Protein AF-D4GJ07-F1 (afdb_monomer_lite)

Organism: Pantoea ananatis (strain LMG 20103) (NCBI:txid706191)

pLDDT: mean 88.04, std 7.98, range [54.56, 96.31]

Structure (mmCIF, N/CA/C/O backbone):
data_AF-D4GJ07-F1
#
_entry.id   AF-D4GJ07-F1
#
loop_
_atom_site.group_PDB
_atom_site.id
_atom_site.type_symbol
_atom_site.label_atom_id
_atom_site.label_alt_id
_atom_site.label_comp_id
_atom_site.label_asym_id
_atom_site.label_entity_id
_atom_site.label_seq_id
_atom_site.pdbx_PDB_ins_code
_atom_site.Cartn_x
_atom_site.Cartn_y
_atom_site.Cartn_z
_atom_site.occupancy
_atom_site.B_iso_or_equiv
_atom_site.auth_seq_id
_atom_site.auth_comp_id
_atom_site.auth_asym_id
_atom_site.auth_atom_id
_atom_site.pdbx_PDB_model_num
ATOM 1 N N . MET A 1 1 ? 14.590 20.609 -1.257 1.00 54.56 1 MET A N 1
ATOM 2 C CA . MET A 1 1 ? 13.859 20.545 0.033 1.00 54.56 1 MET A CA 1
ATOM 3 C C . MET A 1 1 ? 12.432 19.992 -0.100 1.00 54.56 1 MET A C 1
ATOM 5 O O . MET A 1 1 ? 12.036 19.221 0.759 1.00 54.56 1 MET A O 1
ATOM 9 N N . ALA A 1 2 ? 11.689 20.283 -1.178 1.00 60.50 2 ALA A N 1
ATOM 10 C CA . ALA A 1 2 ? 10.284 19.864 -1.338 1.00 60.50 2 ALA A CA 1
ATOM 11 C C . ALA A 1 2 ? 10.022 18.348 -1.537 1.00 60.50 2 ALA A C 1
ATOM 13 O O . ALA A 1 2 ? 8.912 17.894 -1.289 1.00 60.50 2 ALA A O 1
ATOM 14 N N . LEU A 1 3 ? 11.026 17.555 -1.937 1.00 65.25 3 LEU A N 1
ATOM 15 C CA . LEU A 1 3 ? 10.874 16.112 -2.208 1.00 65.25 3 LEU A CA 1
ATOM 16 C C . LEU A 1 3 ? 10.686 15.239 -0.952 1.00 65.25 3 LEU A C 1
ATOM 18 O O . LEU A 1 3 ? 10.169 14.132 -1.050 1.00 65.25 3 LEU A O 1
ATOM 22 N N . TRP A 1 4 ? 11.061 15.732 0.231 1.00 78.88 4 TRP A N 1
ATOM 23 C CA . TRP A 1 4 ? 10.983 14.956 1.477 1.00 78.88 4 TRP A CA 1
ATOM 24 C C . TRP A 1 4 ? 9.604 15.019 2.144 1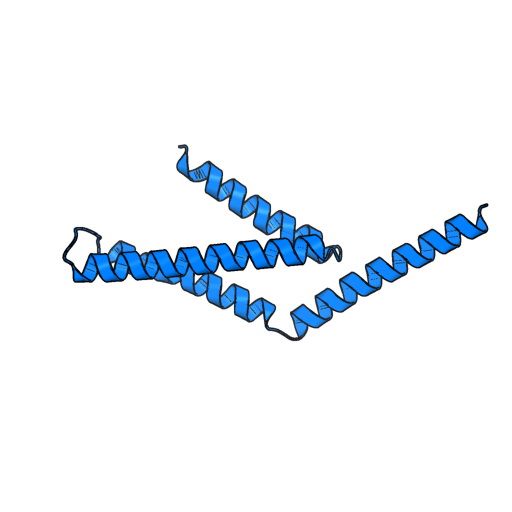.00 78.88 4 TRP A C 1
ATOM 26 O O . TRP A 1 4 ? 9.191 14.066 2.798 1.00 78.88 4 TRP A O 1
ATOM 36 N N . LEU A 1 5 ? 8.866 16.116 1.945 1.00 85.88 5 LEU A N 1
ATOM 37 C CA . LEU A 1 5 ? 7.509 16.306 2.471 1.00 85.88 5 LEU A CA 1
ATOM 38 C C . LEU A 1 5 ? 6.535 15.176 2.086 1.00 85.88 5 LEU A C 1
ATOM 40 O O . LEU A 1 5 ? 5.903 14.628 2.991 1.00 85.88 5 LEU A O 1
ATOM 44 N N . PRO A 1 6 ? 6.418 14.765 0.805 1.00 86.38 6 PRO A N 1
ATOM 45 C CA . PRO A 1 6 ? 5.540 13.655 0.440 1.00 86.38 6 PRO A CA 1
ATOM 46 C C . PRO A 1 6 ? 6.000 12.323 1.047 1.00 86.38 6 PRO A C 1
ATOM 48 O O . PRO A 1 6 ? 5.157 11.497 1.384 1.00 86.38 6 PRO A O 1
ATOM 51 N N . LEU A 1 7 ? 7.309 12.133 1.259 1.00 85.69 7 LEU A N 1
ATOM 52 C CA . LEU A 1 7 ? 7.850 10.944 1.924 1.00 85.69 7 LEU A CA 1
ATOM 53 C C . LEU A 1 7 ? 7.394 10.859 3.386 1.00 85.69 7 LEU A C 1
ATOM 55 O O . LEU A 1 7 ? 6.893 9.823 3.822 1.00 85.69 7 LEU A O 1
ATOM 59 N N . PHE A 1 8 ? 7.530 11.957 4.135 1.00 90.75 8 PHE A N 1
ATOM 60 C CA . PHE A 1 8 ? 7.082 12.024 5.526 1.00 90.75 8 PHE A CA 1
ATOM 61 C C . PHE A 1 8 ? 5.568 11.876 5.640 1.00 90.75 8 PHE A C 1
ATOM 63 O O . PHE A 1 8 ? 5.087 11.172 6.525 1.00 90.75 8 PHE A O 1
ATOM 70 N N . PHE A 1 9 ? 4.818 12.493 4.728 1.00 91.31 9 PHE A N 1
ATOM 71 C CA . PHE A 1 9 ? 3.366 12.370 4.697 1.00 91.31 9 PHE A CA 1
ATOM 72 C C . PHE A 1 9 ? 2.925 10.932 4.403 1.00 91.31 9 PHE A C 1
ATOM 74 O O . PHE A 1 9 ? 2.059 10.399 5.094 1.00 91.31 9 PHE A O 1
ATOM 81 N N . TYR A 1 10 ? 3.565 10.268 3.437 1.00 89.50 10 TYR A N 1
ATOM 82 C CA . TYR A 1 10 ? 3.324 8.857 3.145 1.00 89.50 10 TYR A CA 1
ATOM 83 C C . TYR A 1 10 ? 3.616 7.973 4.364 1.00 89.50 10 TYR A C 1
ATOM 85 O O . TYR A 1 10 ? 2.757 7.197 4.781 1.00 89.50 10 TYR A O 1
ATOM 93 N N . ALA A 1 11 ? 4.788 8.132 4.987 1.00 90.31 11 ALA A N 1
ATOM 94 C CA . ALA A 1 11 ? 5.154 7.381 6.186 1.00 90.31 11 ALA A CA 1
ATOM 95 C C . ALA A 1 11 ? 4.152 7.615 7.329 1.00 90.31 11 ALA A C 1
ATOM 97 O O . ALA A 1 11 ? 3.715 6.663 7.976 1.00 90.31 11 ALA A O 1
ATOM 98 N N . PHE A 1 12 ? 3.727 8.865 7.531 1.00 92.50 12 PHE A N 1
ATOM 99 C CA . PHE A 1 12 ? 2.715 9.219 8.519 1.00 92.50 12 PHE A CA 1
ATOM 100 C C . PHE A 1 12 ? 1.380 8.515 8.249 1.00 92.50 12 PHE A C 1
ATOM 102 O O . PHE A 1 12 ? 0.822 7.916 9.165 1.00 92.50 12 PHE A O 1
ATOM 109 N N . LEU A 1 13 ? 0.889 8.514 7.005 1.00 91.12 13 LEU A N 1
ATOM 110 C CA . LEU A 1 13 ? -0.351 7.822 6.634 1.00 91.12 13 LEU A CA 1
ATOM 111 C C . LEU A 1 13 ? -0.267 6.310 6.865 1.00 91.12 13 LEU A C 1
ATOM 113 O O . LEU A 1 13 ? -1.213 5.713 7.386 1.00 91.12 13 LEU A O 1
ATOM 117 N N . VAL A 1 14 ? 0.865 5.691 6.520 1.00 90.94 14 VAL A N 1
ATOM 118 C CA . VAL A 1 14 ? 1.096 4.258 6.743 1.00 90.94 14 VAL A CA 1
ATOM 119 C C . VAL A 1 14 ? 1.062 3.942 8.239 1.00 90.94 14 VAL A C 1
ATOM 121 O O . VAL A 1 14 ? 0.285 3.083 8.659 1.00 90.94 14 VAL A O 1
ATOM 124 N N . VAL A 1 15 ? 1.811 4.675 9.064 1.00 92.06 15 VAL A N 1
ATOM 125 C CA . VAL A 1 15 ? 1.827 4.468 10.522 1.00 92.06 15 VAL A CA 1
ATOM 126 C C . VAL A 1 15 ? 0.446 4.714 11.128 1.00 92.06 15 VAL A C 1
ATOM 128 O O . VAL A 1 15 ? -0.050 3.890 11.896 1.00 92.06 15 VAL A O 1
ATOM 131 N N . LEU A 1 16 ? -0.217 5.806 10.744 1.00 92.06 16 LEU A N 1
ATOM 132 C CA . LEU A 1 16 ? -1.551 6.151 11.227 1.00 92.06 16 LEU A CA 1
ATOM 133 C C . LEU A 1 16 ? -2.557 5.041 10.912 1.00 92.06 16 LEU A C 1
ATOM 135 O O . LEU A 1 16 ? -3.320 4.627 11.784 1.00 92.06 16 LEU A O 1
ATOM 139 N N . SER A 1 17 ? -2.533 4.517 9.686 1.00 89.75 17 SER A N 1
ATOM 140 C CA . SER A 1 17 ? -3.427 3.433 9.282 1.00 89.75 17 SER A CA 1
ATOM 141 C C . SER A 1 17 ? -3.221 2.175 10.133 1.00 89.75 17 SER A C 1
ATOM 143 O O . SER A 1 17 ? -4.198 1.638 10.654 1.00 89.75 17 SER A O 1
ATOM 145 N N . LEU A 1 18 ? -1.973 1.773 10.392 1.00 88.94 18 LEU A N 1
ATOM 146 C CA . LEU A 1 18 ? -1.643 0.633 11.256 1.00 88.94 18 LEU A CA 1
ATOM 147 C C . LEU A 1 18 ? -2.100 0.847 12.710 1.00 88.94 18 LEU A C 1
ATOM 149 O O . LEU A 1 18 ? -2.649 -0.069 13.326 1.00 88.94 18 LEU A O 1
ATOM 153 N N . LEU A 1 19 ? -1.964 2.065 13.246 1.00 89.06 19 LEU A N 1
ATOM 154 C CA . LEU A 1 19 ? -2.441 2.415 14.592 1.00 89.06 19 LEU A CA 1
ATOM 155 C C . LEU A 1 19 ? -3.965 2.327 14.737 1.00 89.06 19 LEU A C 1
ATOM 157 O O . LEU A 1 19 ? -4.470 2.022 15.818 1.00 89.06 19 LEU A O 1
ATOM 161 N N . PHE A 1 20 ? -4.721 2.612 13.679 1.00 88.31 20 PHE A N 1
ATOM 162 C CA . PHE A 1 20 ? -6.176 2.448 13.697 1.00 88.31 20 PHE A CA 1
ATOM 163 C C . PHE A 1 20 ? -6.615 1.014 13.399 1.00 88.31 20 PHE A C 1
ATOM 165 O O . PHE A 1 20 ? -7.651 0.577 13.911 1.00 88.31 20 PHE A O 1
ATOM 172 N N . ILE A 1 21 ? -5.831 0.268 12.619 1.00 87.62 21 ILE A N 1
ATOM 173 C CA . ILE A 1 21 ? -6.033 -1.168 12.405 1.00 87.62 21 ILE A CA 1
ATOM 174 C C . ILE A 1 21 ? -5.904 -1.919 13.730 1.00 87.62 21 ILE A C 1
ATOM 176 O O . ILE A 1 21 ? -6.790 -2.709 14.053 1.00 87.62 21 ILE A O 1
ATOM 180 N N . SER A 1 22 ? -4.891 -1.611 14.547 1.00 84.00 22 SER A N 1
ATOM 181 C CA . SER A 1 22 ? -4.722 -2.236 15.870 1.00 84.00 22 SER A CA 1
ATOM 182 C C . SER A 1 22 ? -5.886 -1.942 16.825 1.00 84.00 22 SER A C 1
ATOM 184 O O . SER A 1 22 ? -6.213 -2.759 17.684 1.00 84.00 22 SER A O 1
ATOM 186 N N . LYS A 1 23 ? -6.596 -0.823 16.624 1.00 84.88 23 LYS A N 1
ATOM 187 C CA . LYS A 1 23 ? -7.851 -0.499 17.326 1.00 84.88 23 LYS A CA 1
ATOM 188 C C . LYS A 1 23 ? -9.100 -1.179 16.741 1.00 84.88 23 LYS A C 1
ATOM 190 O O . LYS A 1 23 ? -10.218 -0.856 17.145 1.00 84.88 23 LYS A O 1
ATOM 195 N N . GLY A 1 24 ? -8.951 -2.099 15.789 1.00 82.62 24 GLY A N 1
ATOM 196 C CA . GLY A 1 24 ? -10.065 -2.823 15.173 1.00 82.62 24 GLY A CA 1
ATOM 197 C C . GLY A 1 24 ? -10.908 -1.950 14.247 1.00 82.62 24 GLY A C 1
ATOM 198 O O . GLY A 1 24 ? -12.139 -2.045 14.234 1.00 82.62 24 GLY A O 1
ATOM 199 N N . SER A 1 25 ? -10.284 -1.034 13.501 1.00 86.19 25 SER A N 1
ATOM 200 C CA . SER A 1 25 ? -10.996 -0.213 12.522 1.00 86.19 25 SER A CA 1
ATOM 201 C C . SER A 1 25 ? -10.883 -0.746 11.102 1.00 86.19 25 SER A C 1
ATOM 203 O O . SER A 1 25 ? -9.882 -0.554 10.417 1.00 86.19 25 SER A O 1
ATOM 205 N N . TYR A 1 26 ? -11.971 -1.362 10.635 1.00 87.00 26 TYR A N 1
ATOM 206 C CA . TYR A 1 26 ? -12.062 -1.943 9.296 1.00 87.00 26 TYR A CA 1
ATOM 207 C C . TYR A 1 26 ? -11.898 -0.913 8.162 1.00 87.00 26 TYR A C 1
ATOM 209 O O . TYR A 1 26 ? -11.334 -1.224 7.117 1.00 87.00 26 TYR A O 1
ATOM 217 N N . VAL A 1 27 ? -12.322 0.338 8.378 1.00 89.12 27 VAL A N 1
ATOM 218 C CA . VAL A 1 27 ? -12.143 1.428 7.398 1.00 89.12 27 VAL A CA 1
ATOM 219 C C . VAL A 1 27 ? -10.658 1.703 7.146 1.00 89.12 27 VAL A C 1
ATOM 221 O O . VAL A 1 27 ? -10.238 1.821 5.999 1.00 89.12 27 VAL A O 1
ATOM 224 N N . PHE A 1 28 ? -9.848 1.739 8.207 1.00 89.69 28 PHE A N 1
ATOM 225 C CA . PHE A 1 28 ? -8.409 1.977 8.084 1.00 89.69 28 PHE A CA 1
ATOM 226 C C . PHE A 1 28 ? -7.665 0.761 7.537 1.00 89.69 28 PHE A C 1
ATOM 228 O O . PHE A 1 28 ? -6.672 0.939 6.842 1.00 89.69 28 PHE A O 1
ATOM 235 N N . LEU A 1 29 ? -8.175 -0.455 7.770 1.00 89.69 29 LEU A N 1
ATOM 236 C CA . LEU A 1 29 ? -7.679 -1.657 7.099 1.00 89.69 29 LEU A CA 1
ATOM 237 C C . LEU A 1 29 ? -7.859 -1.557 5.581 1.00 89.69 29 LEU A C 1
ATOM 239 O O . LEU A 1 29 ? -6.899 -1.741 4.840 1.00 89.69 29 LEU A O 1
ATOM 243 N N . ARG A 1 30 ? -9.065 -1.205 5.113 1.00 91.56 30 ARG A N 1
ATOM 244 C CA . ARG A 1 30 ? -9.324 -0.984 3.680 1.00 91.56 30 ARG A CA 1
ATOM 245 C C . ARG A 1 30 ? -8.431 0.110 3.102 1.00 91.56 30 ARG A C 1
ATOM 247 O O . ARG A 1 30 ? -7.864 -0.079 2.032 1.00 91.56 30 ARG A O 1
ATOM 254 N N . PHE A 1 31 ? -8.281 1.225 3.818 1.00 92.69 31 PHE A N 1
ATOM 255 C CA . PHE A 1 31 ? -7.393 2.311 3.408 1.00 92.69 31 PHE A CA 1
ATOM 256 C C . PHE A 1 31 ? -5.934 1.846 3.292 1.00 92.69 31 PHE A C 1
ATOM 258 O O . PHE A 1 31 ? -5.292 2.116 2.284 1.00 92.69 31 PHE A O 1
ATOM 265 N N . HIS A 1 32 ? -5.426 1.098 4.274 1.00 92.56 32 HIS A N 1
ATOM 266 C CA . HIS A 1 32 ? -4.063 0.567 4.249 1.00 92.56 32 HIS A CA 1
ATOM 267 C C . HIS A 1 32 ? -3.831 -0.384 3.071 1.00 92.56 32 HIS A C 1
ATOM 269 O O . HIS A 1 32 ? -2.822 -0.263 2.383 1.00 92.56 32 HIS A O 1
ATOM 275 N N . LEU A 1 33 ? -4.783 -1.281 2.792 1.00 93.56 33 LEU A N 1
ATOM 276 C CA . LEU A 1 33 ? -4.720 -2.181 1.636 1.00 93.56 33 LEU A CA 1
ATOM 277 C C . LEU A 1 33 ? -4.708 -1.412 0.310 1.00 93.56 33 LEU A C 1
ATOM 279 O O . LEU A 1 33 ? -3.964 -1.770 -0.599 1.00 93.56 33 LEU A O 1
ATOM 283 N N . LEU A 1 34 ? -5.495 -0.338 0.207 1.00 94.31 34 LEU A N 1
ATOM 284 C CA . LEU A 1 34 ? -5.525 0.528 -0.970 1.00 94.31 34 LEU A CA 1
ATOM 285 C C . LEU A 1 34 ? -4.177 1.238 -1.159 1.00 94.31 34 LEU A C 1
ATOM 287 O O . LEU A 1 34 ? -3.612 1.193 -2.250 1.00 94.31 34 LEU A O 1
ATOM 291 N N . VAL A 1 35 ? -3.628 1.836 -0.096 1.00 93.56 35 VAL A N 1
ATOM 292 C CA . VAL A 1 35 ? -2.301 2.470 -0.129 1.00 93.56 35 VAL A CA 1
ATOM 293 C C . VAL A 1 35 ? -1.234 1.458 -0.542 1.00 93.56 35 VAL A C 1
ATOM 295 O O . VAL A 1 35 ? -0.446 1.747 -1.438 1.00 93.56 35 VAL A O 1
ATOM 298 N N . LEU A 1 36 ? -1.247 0.254 0.035 1.00 94.44 36 LEU A N 1
ATOM 299 C CA . LEU A 1 36 ? -0.299 -0.798 -0.319 1.00 94.44 36 LEU A CA 1
ATOM 300 C C . LEU A 1 36 ? -0.422 -1.219 -1.792 1.00 94.44 36 LEU A C 1
ATOM 302 O O . LEU A 1 36 ? 0.596 -1.396 -2.463 1.00 94.44 36 LEU A O 1
ATOM 306 N N . ALA A 1 37 ? -1.643 -1.332 -2.321 1.00 94.81 37 ALA A N 1
ATOM 307 C CA . ALA A 1 37 ? -1.882 -1.635 -3.732 1.00 94.81 37 ALA A CA 1
ATOM 308 C C . ALA A 1 37 ? -1.322 -0.547 -4.657 1.00 94.81 37 ALA A C 1
ATOM 310 O O . ALA A 1 37 ? -0.613 -0.871 -5.609 1.00 94.81 37 ALA A O 1
ATOM 311 N N . ILE A 1 38 ? -1.557 0.733 -4.346 1.00 94.81 38 ILE A N 1
ATOM 312 C CA . ILE A 1 38 ? -0.990 1.857 -5.107 1.00 94.81 38 ILE A CA 1
ATOM 313 C C . ILE A 1 38 ? 0.541 1.833 -5.050 1.00 94.81 38 ILE A C 1
ATOM 315 O O . ILE A 1 38 ? 1.185 1.945 -6.091 1.00 94.81 38 ILE A O 1
ATOM 319 N N . THR A 1 39 ? 1.134 1.642 -3.869 1.00 93.94 39 THR A N 1
ATOM 320 C CA . THR A 1 39 ? 2.594 1.562 -3.707 1.00 93.94 39 THR A CA 1
ATOM 321 C C . THR A 1 39 ? 3.185 0.413 -4.519 1.00 93.94 39 THR A C 1
ATOM 323 O O . THR A 1 39 ? 4.216 0.576 -5.168 1.00 93.94 39 THR A O 1
ATOM 326 N N . THR A 1 40 ? 2.510 -0.736 -4.538 1.00 95.12 40 THR A N 1
ATOM 327 C CA . THR A 1 40 ? 2.937 -1.906 -5.315 1.00 95.12 40 THR A CA 1
ATOM 328 C C . THR A 1 40 ? 2.881 -1.623 -6.813 1.00 95.12 40 THR A C 1
ATOM 330 O O . THR A 1 40 ? 3.852 -1.884 -7.519 1.00 95.12 40 THR A O 1
ATOM 333 N N . LEU A 1 41 ? 1.782 -1.032 -7.295 1.00 96.31 41 LEU A N 1
ATOM 334 C CA . LEU A 1 41 ? 1.638 -0.626 -8.694 1.00 96.31 41 LEU A CA 1
ATOM 335 C C . LEU A 1 41 ? 2.719 0.376 -9.097 1.00 96.31 41 LEU A C 1
ATOM 337 O O . LEU A 1 41 ? 3.370 0.194 -10.121 1.00 96.31 41 LEU A O 1
ATOM 341 N N . PHE A 1 42 ? 2.956 1.401 -8.278 1.00 94.38 42 PHE A N 1
ATOM 342 C CA . PHE A 1 42 ? 3.979 2.404 -8.553 1.00 94.38 42 PHE A CA 1
ATOM 343 C C . PHE A 1 42 ? 5.381 1.790 -8.591 1.00 94.38 42 PHE A C 1
ATOM 345 O O . PHE A 1 42 ? 6.162 2.092 -9.491 1.00 94.38 42 PHE A O 1
ATOM 352 N N . SER A 1 43 ? 5.683 0.873 -7.668 1.00 94.06 43 SER A N 1
ATOM 353 C CA . SER A 1 43 ? 6.957 0.155 -7.664 1.00 94.06 43 SER A CA 1
ATOM 354 C C . SER A 1 43 ? 7.135 -0.710 -8.912 1.00 94.06 43 SER A C 1
ATOM 356 O O . SER A 1 43 ? 8.226 -0.733 -9.475 1.00 94.06 43 SER A O 1
ATOM 358 N N . LEU A 1 44 ? 6.084 -1.398 -9.368 1.00 95.81 44 LEU A N 1
ATOM 359 C CA . LEU A 1 44 ? 6.116 -2.185 -10.604 1.00 95.81 44 LEU A CA 1
ATOM 360 C C . LEU A 1 44 ? 6.333 -1.292 -11.828 1.00 95.81 44 LEU A C 1
ATOM 362 O O . LEU A 1 44 ? 7.226 -1.564 -12.628 1.00 95.81 44 LEU A O 1
ATOM 366 N N . PHE A 1 45 ? 5.578 -0.197 -11.946 1.00 95.38 45 PHE A N 1
ATOM 367 C CA .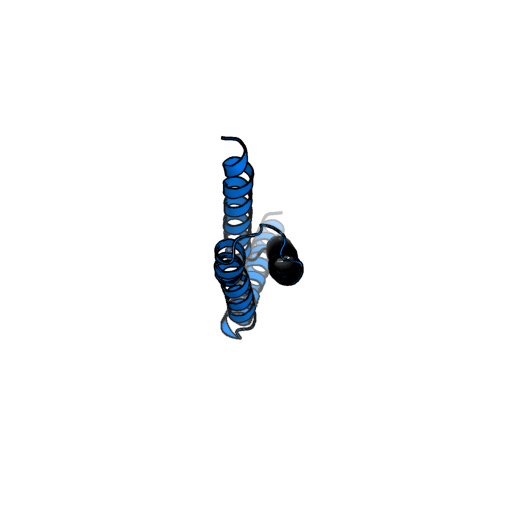 PHE A 1 45 ? 5.752 0.758 -13.040 1.00 95.38 45 PHE A CA 1
ATOM 368 C C . PHE A 1 45 ? 7.156 1.353 -13.063 1.00 95.38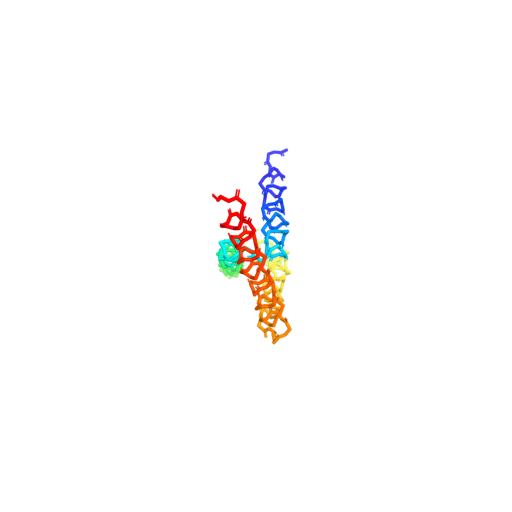 45 PHE A C 1
ATOM 370 O O . PHE A 1 45 ? 7.733 1.494 -14.138 1.00 95.38 45 PHE A O 1
ATOM 377 N N . PHE A 1 46 ? 7.729 1.656 -11.898 1.00 93.00 46 PHE A N 1
ATOM 378 C CA . PHE A 1 46 ? 9.086 2.179 -11.801 1.00 93.00 46 PHE A CA 1
ATOM 379 C C . PHE A 1 46 ? 10.132 1.162 -12.276 1.00 93.00 46 PHE A C 1
ATOM 381 O O . PHE A 1 46 ? 11.009 1.511 -13.064 1.00 93.00 46 PHE A O 1
ATOM 388 N N . VAL A 1 47 ? 10.003 -0.109 -11.883 1.00 93.69 47 VAL A N 1
ATOM 389 C CA . VAL A 1 47 ? 10.877 -1.192 -12.367 1.00 93.69 47 VAL A CA 1
ATOM 390 C C . VAL A 1 47 ? 10.747 -1.354 -13.885 1.00 93.69 47 VAL A C 1
ATOM 392 O O . VAL A 1 47 ? 11.762 -1.404 -14.578 1.00 93.69 47 VAL A O 1
ATOM 395 N N . CYS A 1 48 ? 9.522 -1.376 -14.423 1.00 93.12 48 CYS A N 1
ATOM 396 C CA . CYS A 1 48 ? 9.281 -1.450 -15.867 1.00 93.12 48 CYS A CA 1
ATOM 397 C C . CYS A 1 48 ? 9.889 -0.254 -16.608 1.00 93.12 48 CYS A C 1
ATOM 399 O O . CYS A 1 48 ? 10.549 -0.437 -17.628 1.00 93.12 48 CYS A O 1
ATOM 401 N N . TYR A 1 49 ? 9.711 0.959 -16.085 1.00 91.25 49 TYR A N 1
ATOM 402 C CA . TYR A 1 49 ? 10.299 2.173 -16.644 1.00 91.25 49 TYR A CA 1
ATOM 403 C C . TYR A 1 49 ? 11.827 2.078 -16.694 1.00 91.25 49 TYR A C 1
ATOM 405 O O . TYR A 1 49 ? 12.424 2.296 -17.748 1.00 91.25 49 TYR A O 1
ATOM 413 N N . CYS A 1 50 ? 12.466 1.690 -15.587 1.00 90.94 50 CYS A N 1
ATOM 414 C CA . CYS A 1 50 ? 13.913 1.509 -15.545 1.00 90.94 50 CYS A CA 1
ATOM 415 C C . CYS A 1 50 ? 14.384 0.411 -16.510 1.00 90.94 50 CYS A C 1
ATOM 417 O O . CYS A 1 50 ? 15.407 0.589 -17.165 1.00 90.94 50 CYS A O 1
ATOM 419 N N . PHE A 1 51 ? 13.629 -0.681 -16.649 1.00 90.38 51 PHE A N 1
ATOM 420 C CA . PHE A 1 51 ? 13.933 -1.768 -17.580 1.00 90.38 51 PHE A CA 1
ATOM 421 C C . PHE A 1 51 ? 13.889 -1.314 -19.047 1.00 90.38 51 PHE A C 1
ATOM 423 O O . PHE A 1 51 ? 14.862 -1.497 -19.776 1.00 90.38 51 PHE A O 1
ATOM 430 N N . PHE A 1 52 ? 12.804 -0.664 -19.484 1.00 89.81 52 PHE A N 1
ATOM 431 C CA . PHE A 1 52 ? 12.696 -0.142 -20.853 1.00 89.81 52 PHE A CA 1
ATOM 432 C C . PHE A 1 52 ? 13.711 0.963 -21.134 1.00 89.81 52 PHE A C 1
ATOM 434 O O . PHE A 1 52 ? 14.270 1.044 -22.230 1.00 89.81 52 PHE A O 1
ATOM 441 N N . SER A 1 53 ? 13.982 1.806 -20.142 1.00 87.69 53 SER A N 1
ATOM 442 C CA . SER A 1 53 ? 14.978 2.855 -20.285 1.00 87.69 53 SER A CA 1
ATOM 443 C C . SER A 1 53 ? 16.397 2.298 -20.404 1.00 87.69 53 SER A C 1
ATOM 445 O O . SER A 1 53 ? 17.208 2.854 -21.138 1.00 87.69 53 SER A O 1
ATOM 447 N N . TRP A 1 54 ? 16.695 1.194 -19.721 1.00 85.00 54 TRP A N 1
ATOM 448 C CA . TRP A 1 54 ? 17.961 0.486 -19.876 1.00 85.00 54 TRP A CA 1
ATOM 449 C C . TRP A 1 54 ? 18.076 -0.164 -21.264 1.00 85.00 54 TRP A C 1
ATOM 451 O O . TRP A 1 54 ? 19.100 -0.010 -21.926 1.00 85.00 54 TRP A O 1
ATOM 461 N N . LEU A 1 55 ? 17.006 -0.808 -21.751 1.00 86.12 55 LEU A N 1
ATOM 462 C CA . LEU A 1 55 ? 16.964 -1.428 -23.085 1.00 86.12 55 LEU A CA 1
ATOM 463 C C . LEU A 1 55 ? 17.148 -0.429 -24.235 1.00 86.12 55 LEU A C 1
ATOM 465 O O . LEU A 1 55 ? 17.764 -0.754 -25.245 1.00 86.12 55 LEU A O 1
ATOM 469 N N . THR A 1 56 ? 16.606 0.780 -24.099 1.00 86.75 56 THR A N 1
ATOM 470 C CA . THR A 1 56 ? 16.671 1.823 -25.138 1.00 86.75 56 THR A CA 1
ATOM 471 C C . THR A 1 56 ? 18.011 2.559 -25.177 1.00 86.75 56 THR A C 1
ATOM 473 O O . THR A 1 56 ? 18.174 3.479 -25.975 1.00 86.75 56 THR A O 1
ATOM 476 N N . GLY A 1 57 ? 18.973 2.192 -24.319 1.00 76.12 57 GLY A N 1
ATOM 477 C CA . GLY A 1 57 ? 20.246 2.908 -24.188 1.00 76.12 57 GLY A CA 1
ATOM 478 C C . GLY A 1 57 ? 20.075 4.350 -23.700 1.00 76.12 57 GLY A C 1
ATOM 479 O O . GLY A 1 57 ? 20.998 5.157 -23.800 1.00 76.12 57 GLY A O 1
ATOM 480 N N . SER A 1 58 ? 18.889 4.685 -23.186 1.00 71.00 58 SER A N 1
ATOM 481 C CA . SER A 1 58 ? 18.619 5.958 -22.535 1.00 71.00 58 SER A CA 1
ATOM 482 C C . SER A 1 58 ? 19.530 6.085 -21.309 1.00 71.00 58 SER A C 1
ATOM 484 O O . SER A 1 58 ? 19.834 5.092 -20.649 1.00 71.00 58 SER A O 1
ATOM 486 N N . GLY A 1 59 ? 19.967 7.307 -20.986 1.00 67.06 59 GLY A N 1
ATOM 487 C CA . GLY A 1 59 ? 20.923 7.611 -19.908 1.00 67.06 59 GLY A CA 1
ATOM 488 C C . GLY A 1 59 ? 20.473 7.250 -18.482 1.00 67.06 59 GLY A C 1
ATOM 489 O O . GLY A 1 59 ? 21.067 7.719 -17.513 1.00 67.06 59 GLY A O 1
ATOM 490 N N . VAL A 1 60 ? 19.430 6.434 -18.317 1.00 66.12 60 VAL A N 1
ATOM 491 C CA . VAL A 1 60 ? 19.074 5.839 -17.031 1.00 66.12 60 VAL A CA 1
ATOM 492 C C . VAL A 1 60 ? 20.167 4.857 -16.627 1.00 66.12 60 VAL A C 1
ATOM 494 O O . VAL A 1 60 ? 20.317 3.765 -17.170 1.00 66.12 60 VAL A O 1
ATOM 497 N N . HIS A 1 61 ? 20.947 5.284 -15.637 1.00 74.12 61 HIS A N 1
ATOM 498 C CA . HIS A 1 61 ? 22.032 4.510 -15.057 1.00 74.12 61 HIS A CA 1
ATOM 499 C C . HIS A 1 61 ? 21.544 3.143 -14.556 1.00 74.12 61 HIS A C 1
ATOM 501 O O . HIS A 1 61 ? 20.528 3.058 -13.865 1.00 74.12 61 HIS A O 1
ATOM 507 N N . ALA A 1 62 ? 22.334 2.089 -14.792 1.00 78.56 62 ALA A N 1
ATOM 508 C CA . ALA A 1 62 ? 22.116 0.747 -14.233 1.00 78.56 62 ALA A CA 1
ATOM 509 C C . ALA A 1 62 ? 21.896 0.752 -12.701 1.00 78.56 62 ALA A C 1
ATOM 511 O O . ALA A 1 62 ? 21.208 -0.111 -12.160 1.00 78.56 62 ALA A O 1
ATOM 512 N N . LEU A 1 63 ? 22.415 1.776 -12.012 1.00 84.69 63 LEU A N 1
ATOM 513 C CA . LEU A 1 63 ? 22.160 2.041 -10.596 1.00 84.69 63 LEU A CA 1
ATOM 514 C C . LEU A 1 63 ? 20.674 2.269 -10.278 1.00 84.69 63 LEU A C 1
ATOM 516 O O . LEU A 1 63 ? 20.179 1.705 -9.310 1.00 84.69 63 LEU A O 1
ATOM 520 N N . LEU A 1 64 ? 19.946 3.055 -11.080 1.00 87.62 64 LEU A N 1
ATOM 521 C CA . LEU A 1 64 ? 18.512 3.309 -10.871 1.00 87.62 64 LEU A CA 1
ATOM 522 C C . LEU A 1 64 ? 17.690 2.030 -11.046 1.00 87.62 64 LEU A C 1
ATOM 524 O O . LEU A 1 64 ? 16.767 1.782 -10.273 1.00 87.62 64 LEU A O 1
ATOM 528 N N . PHE A 1 65 ? 18.070 1.188 -12.009 1.00 88.25 65 PHE A N 1
ATOM 529 C CA . PHE A 1 65 ? 17.460 -0.126 -12.176 1.00 88.25 65 PHE A CA 1
ATOM 530 C C . PHE A 1 65 ? 17.724 -1.022 -10.958 1.00 88.25 65 PHE A C 1
ATOM 532 O O . PHE A 1 65 ? 16.780 -1.569 -10.394 1.00 88.25 65 PHE A O 1
ATOM 539 N N . GLY A 1 66 ? 18.964 -1.089 -10.461 1.00 88.69 66 GLY A N 1
ATOM 540 C CA . GLY A 1 66 ? 19.290 -1.818 -9.228 1.00 88.69 66 GLY A CA 1
ATOM 541 C C . GLY A 1 66 ? 18.518 -1.315 -7.998 1.00 88.69 66 GLY A C 1
ATOM 542 O O . GLY A 1 66 ? 17.987 -2.110 -7.225 1.00 88.69 66 GLY A O 1
ATOM 543 N N . LEU A 1 67 ? 18.379 0.006 -7.852 1.00 90.06 67 LEU A N 1
ATOM 544 C CA . LEU A 1 67 ? 17.653 0.649 -6.748 1.00 90.06 67 LEU A CA 1
ATOM 545 C C . LEU A 1 67 ? 16.127 0.489 -6.825 1.00 90.06 67 LEU A C 1
ATOM 547 O O . LEU A 1 67 ? 15.441 0.761 -5.840 1.00 90.06 67 LEU A O 1
ATOM 551 N N . SER A 1 68 ? 15.583 0.028 -7.952 1.00 91.56 68 SER A N 1
ATOM 552 C CA . SER A 1 68 ? 14.145 -0.231 -8.089 1.00 91.56 68 SER A CA 1
ATOM 553 C C . SER A 1 68 ? 13.694 -1.518 -7.374 1.00 91.56 68 SER A C 1
ATOM 555 O O . SER A 1 68 ? 12.557 -1.604 -6.905 1.00 91.56 68 SER A O 1
ATOM 557 N N . PHE A 1 69 ? 14.591 -2.497 -7.205 1.00 93.31 69 PHE A N 1
ATOM 558 C CA . PHE A 1 69 ? 14.273 -3.798 -6.605 1.00 93.31 69 PHE A CA 1
ATOM 559 C C . PHE A 1 69 ? 13.970 -3.764 -5.101 1.00 93.31 69 PHE A C 1
ATOM 561 O O . PHE A 1 69 ? 13.021 -4.436 -4.700 1.00 93.31 69 PHE A O 1
ATOM 568 N N . PRO A 1 70 ? 14.688 -3.005 -4.247 1.00 94.62 70 PRO A N 1
ATOM 569 C CA . PRO A 1 70 ? 14.363 -2.915 -2.823 1.00 94.62 70 PRO A CA 1
ATOM 570 C C . PRO A 1 70 ? 12.930 -2.445 -2.547 1.00 94.62 70 PRO A C 1
ATOM 572 O O . PRO A 1 70 ? 12.269 -2.992 -1.665 1.00 94.62 70 PRO A O 1
ATOM 575 N N . GLY A 1 71 ? 12.428 -1.474 -3.321 1.00 90.06 71 GLY A N 1
ATOM 576 C CA . GLY A 1 71 ? 11.046 -0.996 -3.202 1.00 90.06 71 GLY A CA 1
ATOM 577 C C . GLY A 1 71 ? 10.031 -2.089 -3.541 1.00 90.06 71 GLY A C 1
ATOM 578 O O . GLY A 1 71 ? 9.086 -2.320 -2.784 1.00 90.06 71 GLY A O 1
ATOM 579 N N . LEU A 1 72 ? 10.286 -2.829 -4.623 1.00 93.75 72 LEU A N 1
ATOM 580 C CA . LEU A 1 72 ? 9.431 -3.936 -5.042 1.00 93.75 72 LEU A CA 1
ATOM 581 C C . LEU A 1 72 ? 9.471 -5.088 -4.031 1.00 93.75 72 LEU A C 1
ATOM 583 O O . LEU A 1 72 ? 8.436 -5.641 -3.668 1.00 93.75 72 LEU A O 1
ATOM 587 N N . PHE A 1 73 ? 10.661 -5.416 -3.531 1.00 95.56 73 PHE A N 1
ATOM 588 C CA . PHE A 1 73 ? 10.860 -6.445 -2.519 1.00 95.56 73 PHE A CA 1
ATOM 589 C C . PHE A 1 73 ? 10.118 -6.109 -1.220 1.00 95.56 73 PHE A C 1
ATOM 591 O O . PHE A 1 73 ? 9.409 -6.960 -0.683 1.00 95.56 73 PHE A O 1
ATOM 598 N N . ALA A 1 74 ? 10.199 -4.860 -0.751 1.00 92.94 74 ALA A N 1
ATOM 599 C CA . ALA A 1 74 ? 9.455 -4.399 0.419 1.00 92.94 74 ALA A CA 1
ATOM 600 C C . ALA A 1 74 ? 7.930 -4.484 0.214 1.00 92.94 74 ALA A C 1
ATOM 602 O O . ALA A 1 74 ? 7.208 -4.902 1.125 1.00 92.94 74 ALA A O 1
ATOM 603 N N . ALA A 1 75 ? 7.429 -4.148 -0.980 1.00 93.50 75 ALA A N 1
ATOM 604 C CA . ALA A 1 75 ? 6.015 -4.316 -1.316 1.00 93.50 75 ALA A CA 1
ATOM 605 C C . ALA A 1 75 ? 5.594 -5.798 -1.296 1.00 93.50 75 ALA A C 1
ATOM 607 O O . ALA A 1 75 ? 4.581 -6.139 -0.684 1.00 93.50 75 ALA A O 1
ATOM 608 N N . CYS A 1 76 ? 6.396 -6.698 -1.877 1.00 93.75 76 CYS A N 1
ATOM 609 C CA . CYS A 1 76 ? 6.128 -8.139 -1.849 1.00 93.75 76 CYS A CA 1
ATOM 610 C C . CYS A 1 76 ? 6.116 -8.703 -0.423 1.00 93.75 76 CYS A C 1
ATOM 612 O O . CYS A 1 76 ? 5.213 -9.465 -0.076 1.00 93.75 76 CYS A O 1
ATOM 614 N N . LEU A 1 77 ? 7.079 -8.313 0.418 1.00 94.00 77 LEU A N 1
ATOM 615 C CA . LEU A 1 77 ? 7.097 -8.698 1.830 1.00 94.00 77 LEU A CA 1
ATOM 616 C C . LEU A 1 77 ? 5.848 -8.203 2.564 1.00 94.00 77 LEU A C 1
ATOM 618 O O . LEU A 1 77 ? 5.252 -8.959 3.324 1.00 94.00 77 LEU A O 1
ATOM 622 N N . SER A 1 78 ? 5.413 -6.971 2.297 1.00 92.12 78 SER A N 1
ATOM 623 C CA . SER A 1 78 ? 4.206 -6.403 2.907 1.00 92.12 78 SER A CA 1
ATOM 624 C C . SER A 1 78 ? 2.965 -7.240 2.587 1.00 92.12 78 SER A C 1
ATOM 626 O O . SER A 1 78 ? 2.204 -7.577 3.491 1.00 92.12 78 SER A O 1
ATOM 628 N N . TRP A 1 79 ? 2.793 -7.656 1.328 1.00 93.69 79 TRP A N 1
ATOM 629 C CA . TRP A 1 79 ? 1.703 -8.557 0.939 1.00 93.69 79 TRP A CA 1
ATOM 630 C C . TRP A 1 79 ? 1.813 -9.930 1.589 1.00 93.69 79 TRP A C 1
ATOM 632 O O . TRP A 1 79 ? 0.817 -10.447 2.088 1.00 93.69 79 TRP A O 1
ATOM 642 N N . LYS A 1 80 ? 3.019 -10.500 1.642 1.00 93.06 80 LYS A N 1
ATOM 643 C CA . LYS A 1 80 ? 3.250 -11.791 2.297 1.00 93.06 80 LYS A CA 1
ATOM 644 C C . LYS A 1 80 ? 2.933 -11.759 3.786 1.00 93.06 80 LYS A C 1
ATOM 646 O O . LYS A 1 80 ? 2.397 -12.732 4.292 1.00 93.06 80 LYS A O 1
ATOM 651 N N . CYS A 1 81 ? 3.211 -10.654 4.473 1.00 88.75 81 CYS A N 1
ATOM 652 C CA . CYS A 1 81 ? 2.841 -10.483 5.877 1.00 88.75 81 CYS A CA 1
ATOM 653 C C . CYS A 1 81 ? 1.318 -10.443 6.081 1.00 88.75 81 CYS A C 1
ATOM 655 O O . CYS A 1 81 ? 0.821 -10.967 7.079 1.00 88.75 81 CYS A O 1
ATOM 657 N N . LEU A 1 82 ? 0.576 -9.835 5.149 1.00 88.88 82 LEU A N 1
ATOM 658 C CA . LEU A 1 82 ? -0.890 -9.781 5.192 1.00 88.88 82 LEU A CA 1
ATOM 659 C C . LEU A 1 82 ? -1.535 -11.134 4.868 1.00 88.88 82 LEU A C 1
ATOM 661 O O . LEU A 1 82 ? -2.576 -11.458 5.433 1.00 88.88 82 LEU A O 1
ATOM 665 N N . ASP A 1 83 ? -0.895 -11.930 4.014 1.00 91.31 83 ASP A N 1
ATOM 666 C CA . ASP A 1 83 ? -1.297 -13.286 3.621 1.00 91.31 83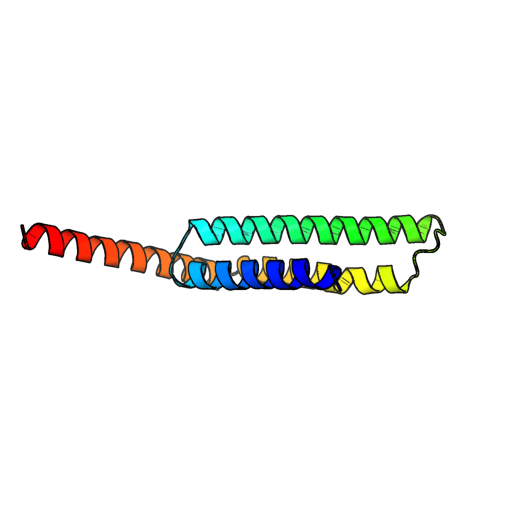 ASP A CA 1
ATOM 667 C C . ASP A 1 83 ? -0.893 -14.347 4.665 1.00 91.31 83 ASP A C 1
ATOM 669 O O . ASP A 1 83 ? -0.474 -15.457 4.346 1.00 91.31 83 ASP A O 1
ATOM 673 N N . THR A 1 84 ? -0.950 -13.991 5.950 1.00 90.31 84 THR A N 1
ATOM 674 C CA . THR A 1 84 ? -0.684 -14.924 7.047 1.00 90.31 84 THR A CA 1
ATOM 675 C C . THR A 1 84 ? -1.945 -15.164 7.860 1.00 90.31 84 THR A C 1
ATOM 677 O O . THR A 1 84 ? -2.679 -14.231 8.197 1.00 90.31 84 THR A O 1
ATOM 680 N N . ASP A 1 85 ? -2.159 -16.412 8.281 1.00 90.62 85 ASP A N 1
A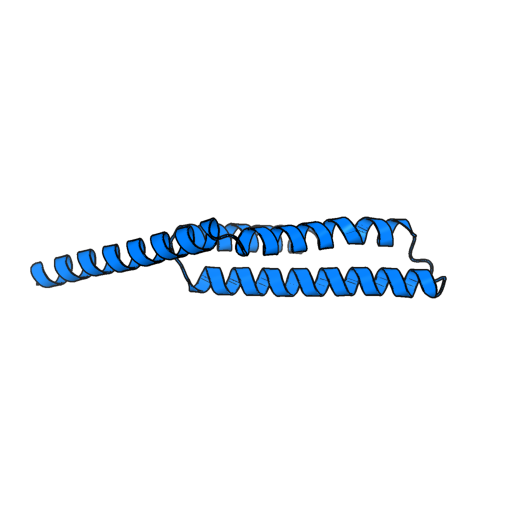TOM 681 C CA . ASP A 1 85 ? -3.244 -16.763 9.208 1.00 90.62 85 ASP A CA 1
ATOM 682 C C . ASP A 1 85 ? -3.201 -15.924 10.490 1.00 90.62 85 ASP A C 1
ATOM 684 O O . ASP A 1 85 ? -4.238 -15.568 11.055 1.00 90.62 85 ASP A O 1
ATOM 688 N N . MET A 1 86 ? -1.993 -15.578 10.946 1.00 88.06 86 MET A N 1
ATOM 689 C CA . MET A 1 86 ? -1.796 -14.712 12.105 1.00 88.06 86 MET A CA 1
ATOM 690 C C . MET A 1 86 ? -2.420 -13.330 11.894 1.00 88.06 86 MET A C 1
ATOM 692 O O . MET A 1 86 ? -3.116 -12.843 12.788 1.00 88.06 86 MET A O 1
ATOM 696 N N . PHE A 1 87 ? -2.232 -12.721 10.721 1.00 86.81 87 PHE A N 1
ATOM 697 C CA . PHE A 1 87 ? -2.826 -11.427 10.403 1.00 86.81 87 PHE A CA 1
ATOM 698 C C . PHE A 1 87 ? -4.357 -11.499 10.398 1.00 86.81 87 PHE A C 1
ATOM 700 O O . PHE A 1 87 ? -5.016 -10.699 11.067 1.00 86.81 87 PHE A O 1
ATOM 707 N N . TYR A 1 88 ? -4.936 -12.500 9.730 1.00 86.75 88 TYR A N 1
ATOM 708 C CA . TYR A 1 88 ? -6.390 -12.681 9.694 1.00 86.75 88 TYR A CA 1
ATOM 709 C C . TYR A 1 88 ? -6.992 -12.892 11.085 1.00 86.75 88 TYR A C 1
ATOM 711 O O . TYR A 1 88 ? -7.978 -12.237 11.439 1.00 86.75 88 TYR A O 1
ATOM 719 N N . ARG A 1 89 ? -6.378 -13.750 11.908 1.00 90.50 89 ARG A N 1
ATOM 720 C CA . ARG A 1 89 ? -6.815 -13.990 13.291 1.00 90.50 89 ARG A CA 1
ATOM 721 C C . ARG A 1 89 ? -6.734 -12.721 14.132 1.00 90.50 89 ARG A C 1
ATOM 723 O O . ARG A 1 89 ? -7.690 -12.396 14.832 1.00 90.50 89 ARG A O 1
ATOM 730 N N . MET A 1 90 ? -5.638 -11.970 14.030 1.00 89.38 90 MET A N 1
ATOM 731 C CA . MET A 1 90 ? -5.472 -10.696 14.733 1.00 89.38 90 MET A CA 1
ATOM 732 C C . MET A 1 90 ? -6.594 -9.712 14.377 1.00 89.38 90 MET A C 1
ATOM 734 O O . MET A 1 90 ? -7.233 -9.157 15.271 1.00 89.38 90 MET A O 1
ATOM 738 N N . ILE A 1 91 ? -6.882 -9.529 13.085 1.00 88.25 91 ILE A N 1
ATOM 739 C CA . ILE A 1 91 ? -7.954 -8.637 12.626 1.00 88.25 91 ILE A CA 1
ATOM 740 C C . ILE A 1 91 ? -9.320 -9.101 13.142 1.00 88.25 91 ILE A C 1
ATOM 742 O O . ILE A 1 91 ? -10.099 -8.273 13.625 1.00 88.25 91 ILE A O 1
ATOM 746 N N . ALA A 1 92 ? -9.601 -10.405 13.093 1.00 89.50 92 ALA A N 1
ATOM 747 C CA . ALA A 1 92 ? -10.846 -10.971 13.602 1.00 89.50 92 ALA A CA 1
ATOM 748 C C . ALA A 1 92 ? -11.029 -10.688 15.103 1.00 89.50 92 ALA A C 1
ATOM 750 O O . ALA A 1 92 ? -12.085 -10.194 15.504 1.00 89.50 92 ALA A O 1
ATOM 751 N N . TYR A 1 93 ? -9.995 -10.901 15.924 1.00 89.75 93 TYR A N 1
ATOM 752 C CA . TYR A 1 93 ? -10.046 -10.600 17.358 1.00 89.75 93 TYR A CA 1
ATOM 753 C C . TYR A 1 93 ? -10.210 -9.105 17.640 1.00 89.75 93 TYR A C 1
ATOM 755 O O . TYR A 1 93 ? -11.026 -8.729 18.481 1.00 89.75 93 TYR A O 1
ATOM 763 N N . CYS A 1 94 ? -9.493 -8.234 16.924 1.00 88.75 94 CYS A N 1
ATOM 764 C CA . CYS A 1 94 ? -9.628 -6.784 17.077 1.00 88.75 94 CYS A CA 1
ATOM 765 C C . CYS A 1 94 ? -11.051 -6.303 16.745 1.00 88.75 94 CYS A C 1
ATOM 767 O O . CYS A 1 94 ? -11.617 -5.485 17.477 1.00 88.75 94 CYS A O 1
ATOM 769 N N . LEU A 1 95 ? -11.650 -6.815 15.666 1.00 86.62 95 LEU A N 1
ATOM 770 C CA . LEU A 1 95 ? -13.020 -6.480 15.271 1.00 86.62 95 LEU A CA 1
ATOM 771 C C . LEU A 1 95 ? -14.047 -7.027 16.264 1.00 86.62 95 LEU A C 1
ATOM 773 O O . LEU A 1 95 ? -14.945 -6.288 16.674 1.00 86.62 95 LEU A O 1
ATOM 777 N N . HIS A 1 96 ? -13.884 -8.279 16.691 1.00 90.44 96 HIS A N 1
ATOM 778 C CA . HIS A 1 96 ? -14.758 -8.908 17.675 1.00 90.44 96 HIS A CA 1
ATOM 779 C C . HIS A 1 96 ? -14.736 -8.150 19.007 1.00 90.44 96 HIS A C 1
ATOM 781 O O . HIS A 1 96 ? -15.788 -7.749 19.499 1.00 90.44 96 HIS A O 1
ATOM 787 N N . ASN A 1 97 ? -13.549 -7.834 19.539 1.00 90.00 97 ASN A N 1
ATOM 788 C CA . ASN A 1 97 ? -13.410 -7.054 20.771 1.00 90.00 97 ASN A CA 1
ATOM 789 C C . ASN A 1 97 ? -14.066 -5.676 20.666 1.00 90.00 97 ASN A C 1
ATOM 791 O O . ASN A 1 97 ? -14.670 -5.196 21.627 1.00 90.00 97 ASN A O 1
ATOM 795 N N . ARG A 1 98 ? -13.963 -5.018 19.509 1.00 87.44 98 ARG A N 1
ATOM 796 C CA . ARG A 1 98 ? -14.608 -3.722 19.296 1.00 87.44 98 ARG A CA 1
ATOM 797 C C . ARG A 1 98 ? -16.131 -3.841 19.277 1.00 87.44 98 ARG A C 1
ATOM 799 O O . ARG A 1 98 ? -16.801 -3.004 19.880 1.00 87.44 98 ARG A O 1
ATOM 806 N N . ALA A 1 99 ? -16.672 -4.847 18.592 1.00 89.06 99 ALA A N 1
ATOM 807 C CA . ALA A 1 99 ? -18.109 -5.107 18.557 1.00 89.06 99 ALA A CA 1
ATOM 808 C C . ALA A 1 99 ? -18.647 -5.434 19.959 1.00 89.06 99 ALA A C 1
ATOM 810 O O . ALA A 1 99 ? -19.625 -4.831 20.397 1.00 89.06 99 ALA A O 1
ATOM 811 N N . TRP A 1 100 ? -17.938 -6.290 20.695 1.00 91.62 100 TRP A N 1
ATOM 812 C CA . TRP A 1 100 ? -18.251 -6.651 22.075 1.00 91.62 100 TRP A CA 1
ATOM 813 C C . TRP A 1 100 ? -18.286 -5.434 23.012 1.00 91.62 100 TRP A C 1
ATOM 815 O O . TRP A 1 100 ? -19.261 -5.227 23.734 1.00 91.62 100 TRP A O 1
ATOM 825 N N . ARG A 1 101 ? -17.269 -4.560 22.959 1.00 90.62 101 ARG A N 1
ATOM 826 C CA . ARG A 1 101 ? -17.244 -3.321 23.762 1.00 90.62 101 ARG A CA 1
ATOM 827 C C . ARG A 1 101 ? -18.431 -2.407 23.460 1.00 90.62 101 ARG A C 1
ATOM 829 O O . ARG A 1 101 ? -19.058 -1.907 24.389 1.00 90.62 101 ARG A O 1
ATOM 836 N N . LYS A 1 102 ? -18.782 -2.240 22.180 1.00 90.44 102 LYS A N 1
ATOM 837 C CA . LYS A 1 102 ? -19.963 -1.457 21.779 1.00 90.44 102 LYS A CA 1
ATOM 838 C C . LYS A 1 102 ? -21.265 -2.048 22.317 1.00 90.44 102 LYS A C 1
ATOM 840 O O . LYS A 1 102 ? -22.156 -1.292 22.694 1.00 90.44 102 LYS A O 1
ATOM 845 N N . GLN A 1 103 ? -21.376 -3.375 22.362 1.00 92.56 103 GLN A N 1
ATOM 846 C CA . GLN A 1 103 ? -22.544 -4.047 22.924 1.00 92.56 103 GLN A CA 1
ATOM 847 C C . GLN A 1 103 ? -22.675 -3.765 24.425 1.00 92.56 103 GLN A C 1
ATOM 849 O O . GLN A 1 103 ? -23.749 -3.363 24.861 1.00 92.56 103 GLN A O 1
ATOM 854 N N . ILE A 1 104 ? -21.591 -3.895 25.198 1.00 93.50 104 ILE A N 1
ATOM 855 C CA . ILE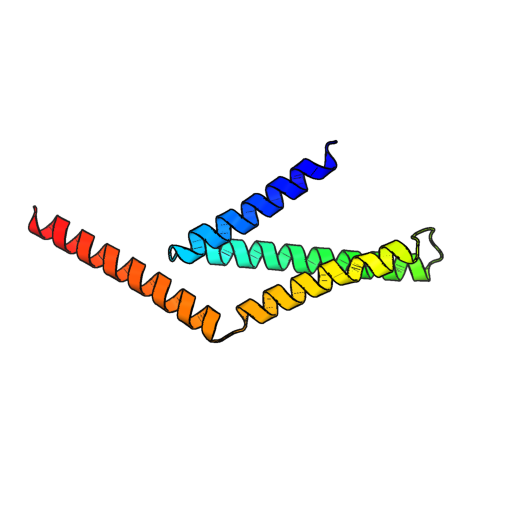 A 1 104 ? -21.587 -3.581 26.639 1.00 93.50 104 ILE A CA 1
ATOM 856 C C . ILE A 1 104 ? -21.965 -2.117 26.888 1.00 93.50 104 ILE A C 1
ATOM 858 O O . ILE A 1 104 ? -22.798 -1.830 27.746 1.00 93.50 104 ILE A O 1
ATOM 862 N N . GLU A 1 105 ? -21.382 -1.183 26.134 1.00 93.19 105 GLU A N 1
ATOM 863 C CA . GLU A 1 105 ? -21.711 0.243 26.247 1.00 93.19 105 GLU A CA 1
ATOM 864 C C . GLU A 1 105 ? -23.182 0.524 25.920 1.00 93.19 105 GLU A C 1
ATOM 866 O O . GLU A 1 105 ? -23.811 1.341 26.591 1.00 93.19 105 GLU A O 1
ATOM 871 N N . GLY A 1 106 ? -23.743 -0.167 24.923 1.00 91.88 106 GLY A N 1
ATOM 872 C CA . GLY A 1 106 ? -25.163 -0.094 24.583 1.00 91.88 106 GLY A CA 1
ATOM 873 C C . GLY A 1 106 ? -26.061 -0.598 25.713 1.00 91.88 106 GLY A C 1
ATOM 874 O O . GLY A 1 106 ? -26.978 0.109 26.119 1.00 91.88 106 GLY A O 1
ATOM 875 N N . GLN A 1 107 ? -25.756 -1.770 26.282 1.00 92.81 107 GLN A N 1
ATOM 876 C CA . GLN A 1 107 ? -26.495 -2.316 27.428 1.00 92.81 107 GLN A CA 1
ATOM 877 C C . GLN A 1 107 ? -26.437 -1.364 28.629 1.00 92.81 107 GLN A C 1
ATOM 879 O O . GLN A 1 107 ? -27.464 -1.050 29.221 1.00 92.81 107 GLN A O 1
ATOM 884 N N . ARG A 1 108 ? -25.257 -0.816 28.948 1.00 91.06 108 ARG A N 1
ATOM 885 C CA . ARG A 1 108 ? -25.093 0.135 30.059 1.00 91.06 108 ARG A CA 1
ATOM 886 C C . ARG A 1 108 ? -25.934 1.401 29.884 1.00 91.06 108 ARG A C 1
ATOM 888 O O . ARG A 1 108 ? -26.467 1.898 30.868 1.00 91.06 108 ARG A O 1
ATOM 895 N N . LYS A 1 109 ? -26.047 1.926 28.660 1.00 89.62 109 LYS A N 1
ATOM 896 C CA . LYS A 1 109 ? -26.902 3.088 28.365 1.00 89.62 109 LYS A CA 1
ATOM 897 C C . LYS A 1 109 ? -28.385 2.753 28.505 1.00 89.62 109 LYS A C 1
ATOM 899 O O . LYS A 1 109 ? -29.116 3.553 29.070 1.00 89.62 109 LYS A O 1
ATOM 904 N N . ASN A 1 110 ? -28.801 1.572 28.052 1.00 85.56 110 ASN A N 1
ATOM 905 C CA . ASN A 1 110 ? -30.190 1.124 28.153 1.00 85.56 110 ASN A CA 1
ATOM 906 C C . ASN A 1 110 ? -30.627 0.862 29.604 1.00 85.56 110 ASN A C 1
ATOM 908 O O . ASN A 1 110 ? -31.778 1.100 29.927 1.00 85.56 110 ASN A O 1
ATOM 912 N N . HIS A 1 111 ? -29.724 0.395 30.474 1.00 75.56 111 HIS A N 1
ATOM 913 C CA . HIS A 1 111 ? -30.007 0.188 31.902 1.00 75.56 111 HIS A CA 1
ATOM 914 C C . HIS A 1 111 ? -29.939 1.468 32.756 1.00 75.56 111 HIS A C 1
ATOM 916 O O . HIS A 1 111 ? -30.296 1.426 33.930 1.00 75.56 111 HIS A O 1
ATOM 922 N N . ALA A 1 112 ? -29.424 2.572 32.208 1.00 68.12 112 ALA A N 1
ATOM 923 C CA . ALA A 1 112 ? -29.319 3.865 32.891 1.00 68.12 112 ALA A CA 1
ATOM 924 C C . ALA A 1 112 ? -30.409 4.871 32.465 1.00 68.12 112 ALA A C 1
ATOM 926 O O . ALA A 1 112 ? -30.426 5.988 32.984 1.00 68.12 112 ALA A O 1
ATOM 927 N N . SER A 1 113 ? -31.263 4.488 31.509 1.00 56.62 113 SER A N 1
ATOM 928 C CA . SER A 1 113 ? -32.488 5.190 31.104 1.00 56.62 113 SER A CA 1
ATOM 929 C C . SER A 1 113 ? -33.701 4.570 31.780 1.00 56.62 113 SER A C 1
ATOM 931 O O . SER A 1 113 ? -34.721 5.290 31.824 1.00 56.62 113 SER A O 1
#

Secondary structure (DSSP, 8-state):
-TTHHHHHHHHHHHHHHHHHHHTT-HHHHHHHHHHHHHHHHHHHHHHHHHHHHHHTT-S--HHHHHHHHHHHHHHHHHHHHHSSHHHHHHHHHHHHHHHHHHHHHHHHHHTT-

Radius of gyration: 20.64 Å; chains: 1; bounding box: 55×37×58 Å

Foldseek 3Di:
DVPCVVVVVLVVLLVVLVVVLLQLDPVSVVVNVVSLVVLLVVLVVQLVVLVVCVVVVHPSDVVSNVVSVVSNVVSVVVVVVCVDPVNVVSSVVSNVVVVVVVVVVVVVVVVVD

Sequence (113 aa):
MALWLPLFFYAFLVVLSLLFISKGSYVFLRFHLLVLAITTLFSLFFVCYCFFSWLTGSGVHALLFGLSFPGLFAACLSWKCLDTDMFYRMIAYCLHNRAWRKQIEGQRKNHAS